Protein AF-A0A7Y7IX84-F1 (afdb_monomer_lite)

Foldseek 3Di:
DDDDPVVVVVVCVVVVKDKDWDDDVVTDIDTAQWDFDADPVRDGDDIQHPPDPPDDSVVVVVVVVVVSVPPDDPPPPPD

Organism: NCBI:txid1216886

Secondary structure (DSSP, 8-state):
--S-HHHHHHHHHHTT--EEEE-SSSPEEEE--EEEEE-TTS-EEEEEE---SSS-HHHHHHHHHHHHHHSPPP--S--

Structure (mmCIF, N/CA/C/O backbone):
data_AF-A0A7Y7IX84-F1
#
_entry.id   AF-A0A7Y7IX84-F1
#
loop_
_atom_site.group_PDB
_atom_site.id
_atom_site.type_symbol
_atom_site.label_atom_id
_atom_site.label_alt_id
_atom_site.label_comp_id
_atom_site.label_asym_id
_atom_site.label_entity_id
_atom_site.label_seq_id
_atom_site.pdbx_PDB_ins_code
_atom_site.Cartn_x
_atom_site.Cartn_y
_atom_site.Cartn_z
_atom_site.occupancy
_atom_site.B_iso_or_equiv
_atom_site.auth_seq_id
_atom_site.auth_comp_id
_atom_site.auth_asym_id
_atom_site.auth_atom_id
_atom_site.pdbx_PDB_model_num
ATOM 1 N N . LEU A 1 1 ? -7.614 3.514 7.748 1.00 73.50 1 LEU A N 1
ATOM 2 C CA . LEU A 1 1 ? -7.595 2.642 6.549 1.00 73.50 1 LEU A CA 1
ATOM 3 C C . LEU A 1 1 ? -9.015 2.543 5.991 1.00 73.50 1 LEU A C 1
ATOM 5 O O . LEU A 1 1 ? -9.946 2.892 6.706 1.00 73.50 1 LEU A O 1
ATOM 9 N N . ARG A 1 2 ? -9.196 2.171 4.720 1.00 85.06 2 ARG A N 1
ATOM 10 C CA . 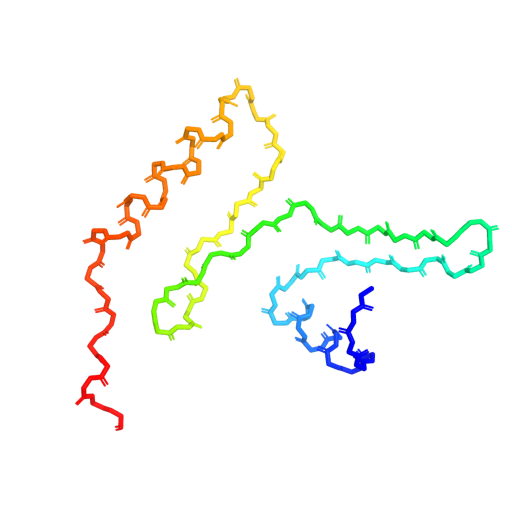ARG A 1 2 ? -10.519 2.073 4.073 1.00 85.06 2 ARG A CA 1
ATOM 11 C C . ARG A 1 2 ? -10.737 0.643 3.579 1.00 85.06 2 ARG A C 1
ATOM 13 O O . ARG A 1 2 ? -9.791 0.033 3.096 1.00 85.06 2 ARG A O 1
ATOM 20 N N . GLY A 1 3 ? -11.968 0.149 3.666 1.00 88.19 3 GLY A N 1
ATOM 21 C CA . GLY A 1 3 ? -12.317 -1.246 3.376 1.00 88.19 3 GLY A CA 1
ATOM 22 C C . GLY A 1 3 ? -12.811 -1.971 4.627 1.00 88.19 3 GLY A C 1
ATOM 23 O O . GLY A 1 3 ? -12.856 -1.373 5.699 1.00 88.19 3 GLY A O 1
ATOM 24 N N . SER A 1 4 ? -13.209 -3.236 4.478 1.00 92.88 4 SER A N 1
ATOM 25 C CA . SER A 1 4 ? -13.555 -4.084 5.622 1.00 92.88 4 SER A CA 1
ATOM 26 C C . SER A 1 4 ? -12.302 -4.572 6.345 1.00 92.88 4 SER A C 1
ATOM 28 O O . SER A 1 4 ? -11.244 -4.713 5.724 1.00 92.88 4 SER A O 1
ATOM 30 N N . ASP A 1 5 ? -12.437 -4.895 7.629 1.00 90.50 5 ASP A N 1
ATOM 31 C CA . ASP A 1 5 ? -11.337 -5.419 8.445 1.00 90.50 5 ASP A CA 1
ATOM 32 C C . ASP A 1 5 ? -10.711 -6.668 7.814 1.00 90.50 5 ASP A C 1
ATOM 34 O O . ASP A 1 5 ? -9.492 -6.750 7.688 1.00 90.50 5 ASP A O 1
ATOM 38 N N . ASP A 1 6 ? -11.530 -7.576 7.273 1.00 93.44 6 ASP A N 1
ATOM 39 C CA . ASP A 1 6 ? -11.044 -8.756 6.550 1.00 93.44 6 ASP A CA 1
ATOM 40 C C . ASP A 1 6 ? -10.251 -8.399 5.288 1.00 93.44 6 ASP A C 1
ATOM 42 O O . ASP A 1 6 ? -9.258 -9.050 4.959 1.00 93.44 6 ASP A O 1
ATOM 46 N N . ALA A 1 7 ? -10.685 -7.383 4.533 1.00 93.38 7 ALA A N 1
ATOM 47 C CA . ALA A 1 7 ? -9.965 -6.953 3.338 1.00 93.38 7 ALA A CA 1
ATOM 48 C C . ALA A 1 7 ? -8.600 -6.356 3.701 1.00 93.38 7 ALA A C 1
ATOM 50 O O . ALA A 1 7 ? -7.607 -6.646 3.027 1.00 93.38 7 ALA A O 1
ATOM 51 N N . LEU A 1 8 ? -8.546 -5.580 4.785 1.00 90.19 8 LEU A N 1
ATOM 52 C CA . LEU A 1 8 ? -7.315 -4.999 5.311 1.00 90.19 8 LEU A CA 1
ATOM 53 C C . LEU A 1 8 ? -6.374 -6.074 5.860 1.00 90.19 8 LEU A C 1
ATOM 55 O O . LEU A 1 8 ? -5.201 -6.085 5.491 1.00 90.19 8 LEU A O 1
ATOM 59 N N . ALA A 1 9 ? -6.887 -7.026 6.640 1.00 90.62 9 ALA A N 1
ATOM 60 C CA . ALA A 1 9 ? -6.107 -8.130 7.190 1.00 90.62 9 ALA A CA 1
ATOM 61 C C . ALA A 1 9 ? -5.484 -8.995 6.082 1.00 90.62 9 ALA A C 1
ATOM 63 O O . ALA A 1 9 ? -4.293 -9.308 6.131 1.00 90.62 9 ALA A O 1
ATOM 64 N N . ARG A 1 10 ? -6.246 -9.324 5.027 1.00 93.75 10 ARG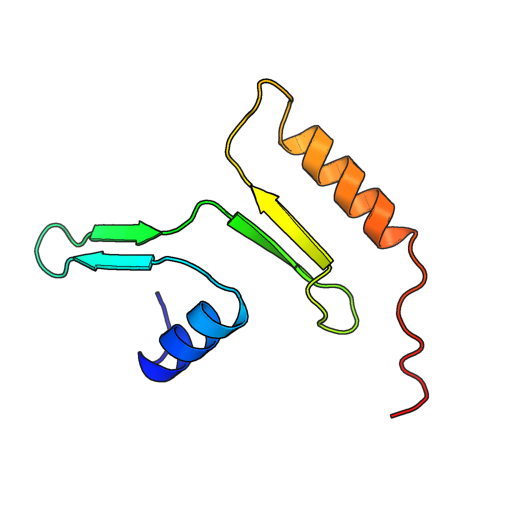 A N 1
ATOM 65 C CA . ARG A 1 10 ? -5.711 -10.062 3.868 1.00 93.75 10 ARG A CA 1
ATOM 66 C C . ARG A 1 10 ? -4.611 -9.292 3.144 1.00 93.75 10 ARG A C 1
ATOM 68 O O . ARG A 1 10 ? -3.615 -9.894 2.743 1.00 93.75 10 ARG A O 1
ATOM 75 N N . LEU A 1 11 ? -4.790 -7.984 2.948 1.00 91.06 11 LEU A N 1
ATOM 76 C CA . LEU A 1 11 ? -3.794 -7.145 2.283 1.00 91.06 11 LEU A CA 1
ATOM 77 C C . LEU A 1 11 ? -2.510 -7.055 3.115 1.00 91.06 11 LEU A C 1
ATOM 79 O O . LEU A 1 11 ? -1.418 -7.257 2.582 1.00 91.06 11 LEU A O 1
ATOM 83 N N . ALA A 1 12 ? -2.657 -6.813 4.418 1.00 90.44 12 ALA A N 1
ATOM 84 C CA . ALA A 1 12 ? -1.549 -6.721 5.352 1.00 90.44 12 ALA A CA 1
ATOM 85 C C . ALA A 1 12 ? -0.770 -8.036 5.444 1.00 90.44 12 ALA A C 1
ATOM 87 O O . ALA A 1 12 ? 0.453 -8.017 5.370 1.00 90.44 12 ALA A O 1
ATOM 88 N N . ALA A 1 13 ? -1.456 -9.181 5.491 1.00 90.88 13 ALA A N 1
ATOM 89 C CA . ALA A 1 13 ? -0.807 -10.489 5.463 1.00 90.88 13 ALA A CA 1
ATOM 90 C C . ALA A 1 13 ? -0.057 -10.736 4.142 1.00 90.88 13 ALA A C 1
ATOM 92 O O . ALA A 1 13 ? 1.108 -11.136 4.153 1.00 90.88 13 ALA A O 1
ATOM 93 N N . ARG A 1 14 ? -0.697 -10.461 2.994 1.00 91.50 14 ARG A N 1
ATOM 94 C CA . ARG A 1 14 ? -0.110 -10.690 1.661 1.00 91.50 14 ARG A CA 1
ATOM 95 C C . ARG A 1 14 ? 1.173 -9.893 1.442 1.00 91.50 14 ARG A C 1
ATOM 97 O O . ARG A 1 14 ? 2.118 -10.422 0.863 1.00 91.50 14 ARG A O 1
ATOM 104 N N . TYR A 1 15 ? 1.195 -8.644 1.893 1.00 89.00 15 TYR A N 1
ATOM 105 C CA . TYR A 1 15 ? 2.332 -7.742 1.727 1.00 89.00 15 TYR A CA 1
ATOM 106 C C . TYR A 1 15 ? 3.086 -7.500 3.032 1.00 89.00 15 TYR A C 1
ATOM 108 O O . TYR A 1 15 ? 3.794 -6.512 3.139 1.00 89.00 15 TYR A O 1
ATOM 116 N N . ARG A 1 16 ? 2.934 -8.369 4.040 1.00 88.12 16 ARG A N 1
ATOM 117 C CA . ARG A 1 16 ? 3.639 -8.276 5.333 1.00 88.12 16 ARG A CA 1
ATOM 118 C C . ARG A 1 16 ? 3.675 -6.850 5.918 1.00 88.12 16 ARG A C 1
ATOM 120 O O . ARG A 1 16 ? 4.690 -6.428 6.463 1.00 88.12 16 ARG A O 1
ATOM 127 N N . LEU A 1 17 ? 2.586 -6.097 5.758 1.00 87.69 17 LEU A N 1
ATOM 128 C CA . LEU A 1 17 ? 2.471 -4.720 6.232 1.00 87.69 17 LEU A CA 1
ATOM 129 C C . LEU A 1 17 ? 2.116 -4.753 7.717 1.00 87.69 17 LEU A C 1
ATOM 131 O O . LEU A 1 17 ? 1.067 -5.289 8.079 1.00 87.69 17 LEU A O 1
ATOM 135 N N . ALA A 1 18 ? 2.953 -4.161 8.567 1.00 87.12 18 ALA A N 1
ATOM 136 C CA . ALA A 1 18 ? 2.595 -3.974 9.963 1.00 87.12 18 ALA A CA 1
ATOM 137 C C . ALA A 1 18 ? 1.741 -2.710 10.100 1.00 87.12 18 ALA A C 1
ATOM 139 O O . ALA A 1 18 ? 2.096 -1.640 9.596 1.00 87.12 18 ALA A O 1
ATOM 140 N N . TYR A 1 19 ? 0.607 -2.833 10.780 1.00 88.62 19 TYR A N 1
ATOM 141 C CA . TYR A 1 19 ? -0.203 -1.692 11.175 1.00 88.62 19 TYR A CA 1
ATOM 142 C C . TYR A 1 19 ? -0.897 -1.972 12.506 1.00 88.62 19 TYR A C 1
ATOM 144 O O . TYR A 1 19 ? -1.195 -3.121 12.826 1.00 88.62 19 TYR A O 1
ATOM 152 N N . ASP A 1 20 ? -1.163 -0.908 13.254 1.00 89.50 20 ASP A N 1
ATOM 153 C CA . ASP A 1 20 ? -1.942 -0.930 14.486 1.00 89.50 20 ASP A CA 1
ATOM 154 C C . ASP A 1 20 ? -2.895 0.268 14.521 1.00 89.50 20 ASP A C 1
ATOM 156 O O . ASP A 1 20 ? -2.585 1.349 14.008 1.00 89.50 20 ASP A O 1
ATOM 160 N N . VAL A 1 21 ? -4.077 0.069 15.102 1.00 90.38 21 VAL A N 1
ATOM 161 C CA . VAL A 1 21 ? -5.107 1.101 15.225 1.00 90.38 21 VAL A CA 1
ATOM 162 C C . VAL A 1 21 ? -5.459 1.256 16.694 1.00 90.38 21 VAL A C 1
ATOM 164 O O . VAL A 1 21 ? -5.997 0.340 17.308 1.00 90.38 21 VAL A O 1
ATOM 167 N N . THR A 1 22 ? -5.233 2.452 17.236 1.00 93.31 22 THR A N 1
ATOM 168 C CA . THR A 1 22 ? -5.718 2.840 18.560 1.00 93.31 22 THR A CA 1
ATOM 169 C C . THR A 1 22 ? -6.975 3.703 18.390 1.00 93.31 22 THR A C 1
ATOM 171 O O . THR A 1 22 ? -6.868 4.887 18.042 1.00 93.31 22 THR A O 1
ATOM 174 N N . PRO A 1 23 ? -8.180 3.135 18.581 1.00 90.50 23 PRO A N 1
ATOM 175 C CA . PRO A 1 23 ? -9.421 3.893 18.498 1.00 90.50 23 PRO A CA 1
ATOM 176 C C . PRO A 1 23 ? -9.597 4.814 19.717 1.00 90.50 23 PRO A C 1
ATOM 178 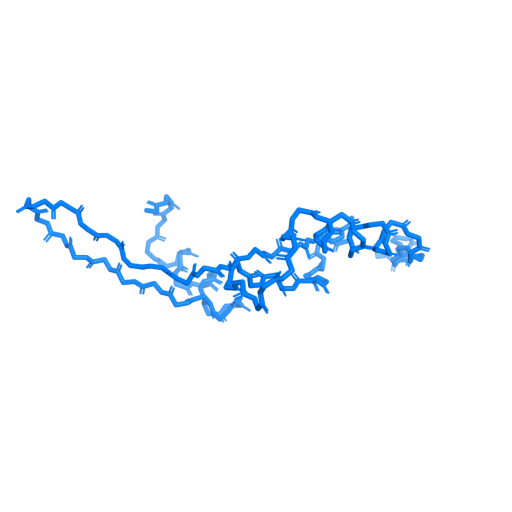O O . PRO A 1 23 ? -9.009 4.597 20.773 1.00 90.50 23 PRO A O 1
ATOM 181 N N . GLY A 1 24 ? -10.462 5.822 19.585 1.00 92.38 24 GLY A N 1
ATOM 182 C CA . GLY A 1 24 ? -10.738 6.822 20.625 1.00 92.38 24 GLY A CA 1
ATOM 183 C C . GLY A 1 24 ? -10.141 8.192 20.292 1.00 92.38 24 GLY A C 1
ATOM 184 O O . GLY A 1 24 ? -9.465 8.318 19.280 1.00 92.38 24 GLY A O 1
ATOM 185 N N . PRO A 1 25 ? -10.438 9.249 21.064 1.00 90.69 25 PRO A N 1
ATOM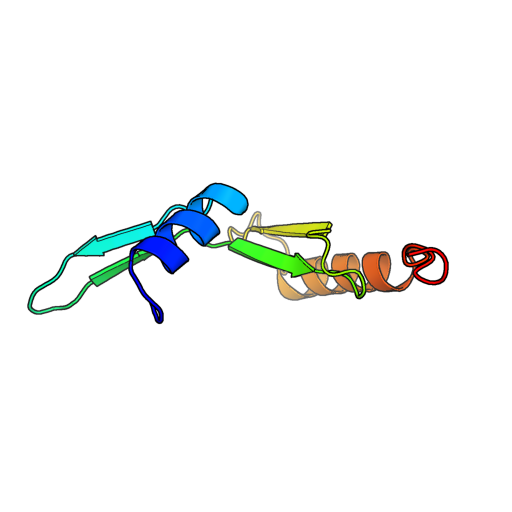 186 C CA . PRO A 1 25 ? -9.855 10.571 20.858 1.00 90.69 25 PRO A CA 1
ATOM 187 C C . PRO A 1 25 ? -8.507 10.718 21.606 1.00 90.69 25 PRO A C 1
ATOM 189 O O . PRO A 1 25 ? -8.485 10.570 22.828 1.00 90.69 25 PRO A O 1
ATOM 192 N N . PRO A 1 26 ? -7.393 11.063 20.926 1.00 90.88 26 PRO A N 1
ATOM 193 C CA . PRO A 1 26 ? -7.251 11.216 19.480 1.00 90.88 26 PRO A CA 1
ATOM 194 C C . PRO A 1 26 ? -7.118 9.862 18.780 1.00 90.88 26 PRO A C 1
ATOM 196 O O . PRO A 1 26 ? -6.454 8.951 19.274 1.00 90.88 26 PRO A O 1
ATOM 199 N N . TYR A 1 27 ? -7.708 9.762 17.593 1.00 90.00 27 TYR A N 1
ATOM 200 C CA . TYR A 1 27 ? -7.635 8.544 16.797 1.00 90.00 27 TYR A CA 1
ATOM 201 C C . TYR A 1 27 ? -6.212 8.389 16.260 1.00 90.00 27 TYR A C 1
ATOM 203 O O . TYR A 1 27 ? -5.700 9.309 15.616 1.00 90.00 27 TYR A O 1
ATOM 211 N N . ARG A 1 28 ? -5.568 7.245 16.518 1.00 92.38 28 ARG A N 1
ATOM 212 C CA . ARG A 1 28 ? -4.165 7.011 16.153 1.00 92.38 28 ARG A CA 1
ATOM 213 C C . ARG A 1 28 ? -4.011 5.742 15.330 1.00 92.38 28 ARG A C 1
ATOM 215 O O . ARG A 1 28 ? -4.659 4.730 15.581 1.00 92.38 28 ARG A O 1
ATOM 222 N N . VAL A 1 29 ? -3.116 5.812 14.352 1.00 89.81 29 VAL A N 1
ATOM 223 C CA . VAL A 1 29 ? -2.699 4.675 13.535 1.00 89.81 29 VAL A CA 1
ATOM 224 C C . VAL A 1 29 ? -1.181 4.648 13.509 1.00 89.81 29 VAL A C 1
ATOM 226 O O . VAL A 1 29 ? -0.558 5.675 13.251 1.00 89.81 29 VAL A O 1
ATOM 229 N N . THR A 1 30 ? -0.616 3.474 13.749 1.00 89.38 30 THR A N 1
ATOM 230 C CA . THR A 1 30 ? 0.796 3.174 13.512 1.00 89.38 30 THR A CA 1
ATOM 231 C C . THR A 1 30 ? 0.871 2.307 12.263 1.00 89.38 30 THR A C 1
ATOM 233 O O . THR A 1 30 ? 0.070 1.388 12.105 1.00 89.38 30 THR A O 1
ATOM 236 N N . HIS A 1 31 ? 1.801 2.587 11.357 1.00 86.62 31 HIS A N 1
ATOM 237 C CA . HIS A 1 31 ? 1.991 1.792 10.146 1.00 86.62 31 HIS A CA 1
ATOM 238 C C . HIS A 1 31 ? 3.472 1.690 9.796 1.00 86.62 31 HIS A C 1
ATOM 240 O O . HIS A 1 31 ? 4.254 2.573 10.142 1.00 86.62 31 HIS A O 1
ATOM 246 N N . SER A 1 32 ? 3.852 0.632 9.080 1.00 79.12 32 SER A N 1
ATOM 247 C CA . SER A 1 32 ? 5.174 0.557 8.459 1.00 79.12 32 SER A CA 1
ATOM 248 C C . SER A 1 32 ? 5.379 1.696 7.462 1.00 79.12 32 SER A C 1
ATOM 250 O O . SER A 1 32 ? 4.459 2.107 6.751 1.00 79.12 32 SER A O 1
ATOM 252 N N . GLU A 1 33 ? 6.612 2.166 7.386 1.00 81.75 33 GLU A N 1
ATOM 253 C CA . GLU A 1 33 ? 7.083 3.153 6.426 1.00 81.75 33 GLU A CA 1
ATOM 254 C C . GLU A 1 33 ? 7.631 2.454 5.175 1.00 81.75 33 GLU A C 1
ATOM 256 O O . GLU A 1 33 ? 8.831 2.246 5.008 1.00 81.75 33 GLU A O 1
ATOM 261 N N . ALA A 1 34 ? 6.718 1.998 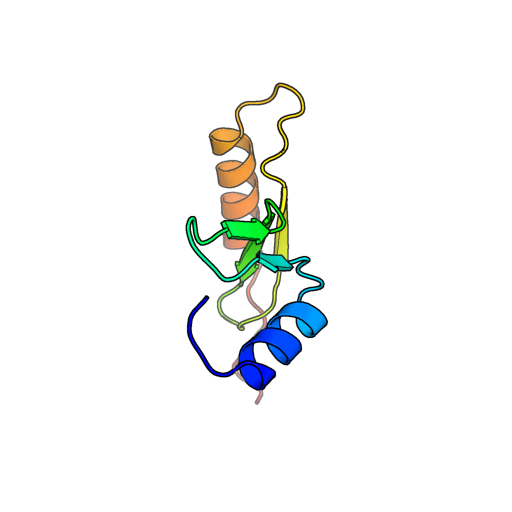4.315 1.00 81.19 34 ALA A N 1
ATOM 262 C CA . ALA A 1 34 ? 7.072 1.201 3.147 1.00 81.19 34 ALA A CA 1
ATOM 263 C C . ALA A 1 34 ? 6.208 1.526 1.926 1.00 81.19 34 ALA A C 1
ATOM 265 O O . ALA A 1 34 ? 4.983 1.637 2.022 1.00 81.19 34 ALA A O 1
ATOM 266 N N . LEU A 1 35 ? 6.846 1.587 0.756 1.00 85.38 35 LEU A N 1
ATOM 267 C CA . LEU A 1 35 ? 6.175 1.694 -0.539 1.00 85.38 35 LEU A CA 1
ATOM 268 C C . LEU A 1 35 ? 6.340 0.389 -1.320 1.00 85.38 35 LEU A C 1
ATOM 270 O O . LEU A 1 35 ? 7.456 -0.070 -1.559 1.00 85.38 35 LEU A O 1
ATOM 274 N N . TYR A 1 36 ? 5.221 -0.183 -1.762 1.00 88.06 36 TYR A N 1
ATOM 275 C CA . TYR A 1 36 ? 5.202 -1.316 -2.685 1.00 88.06 36 TYR A CA 1
ATOM 276 C C . TYR A 1 36 ? 5.008 -0.819 -4.118 1.00 88.06 36 TYR A C 1
ATOM 278 O O . TYR A 1 36 ? 3.993 -0.189 -4.419 1.00 88.06 36 TYR A O 1
ATOM 286 N N . VAL A 1 37 ? 5.946 -1.138 -5.012 1.00 89.19 37 VAL A N 1
ATOM 287 C CA . VAL A 1 37 ? 5.833 -0.820 -6.445 1.00 89.19 37 VAL A CA 1
ATOM 288 C C . VAL A 1 37 ? 5.439 -2.071 -7.216 1.00 89.19 37 VAL A C 1
ATOM 290 O O . VAL A 1 37 ? 6.077 -3.121 -7.096 1.00 89.19 37 VAL A O 1
ATOM 293 N N . PHE A 1 38 ? 4.391 -1.943 -8.026 1.00 88.50 38 PHE A N 1
ATOM 294 C CA . PHE A 1 38 ? 3.859 -3.015 -8.855 1.00 88.50 38 PHE A CA 1
ATOM 295 C C . PHE A 1 38 ? 4.176 -2.765 -10.326 1.00 88.50 38 PHE A C 1
ATOM 297 O O . PHE A 1 38 ? 4.098 -1.632 -10.799 1.00 88.50 38 PHE A O 1
ATOM 304 N N . ASP A 1 39 ? 4.511 -3.825 -11.057 1.00 85.62 39 ASP A N 1
ATOM 305 C CA . ASP A 1 39 ? 4.616 -3.748 -12.513 1.00 85.62 39 ASP A CA 1
ATOM 306 C C . ASP A 1 39 ? 3.238 -3.793 -13.200 1.00 85.62 39 ASP A C 1
ATOM 308 O O . ASP A 1 39 ? 2.193 -3.981 -12.572 1.00 85.62 39 ASP A O 1
ATOM 312 N N . ARG A 1 40 ? 3.235 -3.655 -14.533 1.00 83.94 40 ARG A N 1
ATOM 313 C CA . ARG A 1 40 ? 2.019 -3.745 -15.365 1.00 83.94 40 ARG A CA 1
ATOM 314 C C . ARG A 1 40 ? 1.307 -5.101 -15.263 1.00 83.94 40 ARG A C 1
ATOM 316 O O . ARG A 1 40 ? 0.125 -5.180 -15.575 1.00 83.94 40 ARG A O 1
ATOM 323 N N . GLY A 1 41 ? 2.002 -6.149 -14.822 1.00 85.31 41 GLY A N 1
ATOM 324 C CA . GLY A 1 41 ? 1.443 -7.474 -14.559 1.00 85.31 41 GLY A CA 1
ATOM 325 C C . GLY A 1 41 ? 0.882 -7.633 -13.142 1.00 85.31 41 GLY A C 1
ATOM 326 O O . GLY A 1 41 ? 0.588 -8.757 -12.739 1.00 85.31 41 GLY A O 1
ATOM 327 N N . SER A 1 42 ? 0.744 -6.546 -12.371 1.00 84.31 42 SER A N 1
ATOM 328 C CA . SER A 1 42 ? 0.269 -6.556 -10.979 1.00 84.31 42 SER A CA 1
ATOM 329 C C . SER A 1 42 ? 1.140 -7.387 -10.027 1.00 84.31 42 SER A C 1
ATOM 331 O O . SER A 1 42 ? 0.669 -7.869 -8.992 1.00 84.31 42 SER A O 1
ATOM 333 N N . ARG A 1 43 ? 2.427 -7.567 -10.350 1.00 88.56 43 ARG A N 1
ATOM 334 C CA . ARG A 1 43 ? 3.392 -8.236 -9.468 1.00 88.56 43 ARG A CA 1
ATOM 335 C C . ARG A 1 43 ? 4.095 -7.176 -8.632 1.00 88.56 43 ARG A C 1
ATOM 337 O O . ARG A 1 43 ? 4.527 -6.167 -9.177 1.00 88.56 43 ARG A O 1
ATOM 344 N N . ALA A 1 44 ? 4.225 -7.396 -7.325 1.00 89.62 44 ALA A N 1
ATOM 345 C CA . ALA A 1 44 ? 5.074 -6.552 -6.485 1.00 89.62 44 ALA A CA 1
ATOM 346 C C . ALA A 1 44 ? 6.539 -6.779 -6.883 1.00 89.62 44 ALA A C 1
ATOM 348 O O . ALA A 1 44 ? 6.987 -7.927 -6.926 1.00 89.62 44 ALA A O 1
ATOM 349 N N . ARG A 1 45 ? 7.265 -5.707 -7.208 1.00 88.81 45 ARG A N 1
ATOM 350 C CA . ARG A 1 45 ? 8.647 -5.773 -7.714 1.00 88.81 45 ARG A CA 1
ATOM 351 C C . ARG A 1 45 ? 9.647 -5.072 -6.817 1.00 88.81 45 ARG A C 1
ATOM 353 O O . ARG A 1 45 ? 10.787 -5.516 -6.754 1.00 88.81 45 ARG A O 1
ATOM 360 N N . LEU A 1 46 ? 9.221 -4.017 -6.128 1.00 86.19 46 LEU A N 1
ATOM 361 C CA . LEU A 1 46 ? 10.067 -3.252 -5.218 1.00 86.19 46 LEU A CA 1
ATOM 362 C C . LEU A 1 46 ? 9.341 -3.040 -3.895 1.00 86.19 46 LEU A C 1
ATOM 364 O O . LEU A 1 46 ? 8.132 -2.795 -3.876 1.00 86.19 46 LEU A O 1
ATOM 368 N N . LEU A 1 47 ? 10.112 -3.115 -2.815 1.00 85.94 47 LEU A N 1
ATOM 369 C CA . LEU A 1 47 ? 9.750 -2.642 -1.490 1.00 85.94 47 LEU A CA 1
ATOM 370 C C . LEU A 1 47 ? 10.750 -1.546 -1.135 1.00 85.94 47 LEU A C 1
ATOM 372 O O . LEU A 1 47 ? 11.937 -1.826 -0.991 1.00 85.94 47 LEU A O 1
ATOM 376 N N . ILE A 1 48 ? 10.272 -0.312 -1.042 1.00 82.69 48 ILE A N 1
ATOM 377 C CA . ILE A 1 48 ? 11.096 0.856 -0.739 1.00 82.69 48 ILE A CA 1
ATOM 378 C C . ILE A 1 48 ? 10.858 1.206 0.724 1.00 82.69 48 ILE A C 1
ATOM 380 O O . ILE A 1 48 ? 9.722 1.502 1.100 1.00 82.69 48 ILE A O 1
ATOM 384 N N . SER A 1 49 ? 11.914 1.157 1.533 1.00 75.75 49 SER A N 1
ATOM 385 C CA . SER A 1 49 ? 11.900 1.737 2.876 1.00 75.75 49 SER A CA 1
ATOM 386 C C . SER A 1 49 ? 12.081 3.247 2.763 1.00 75.75 49 SER A C 1
ATOM 388 O O . SER A 1 49 ? 12.929 3.697 1.993 1.00 75.75 49 SER A O 1
ATOM 390 N N . THR A 1 50 ? 11.302 4.032 3.507 1.00 69.12 50 THR A N 1
ATOM 391 C CA . THR A 1 50 ? 11.552 5.482 3.619 1.00 69.12 50 THR A CA 1
ATOM 392 C C . THR A 1 50 ? 12.521 5.825 4.748 1.00 69.12 50 THR A C 1
ATOM 394 O O . THR A 1 50 ? 12.827 7.000 4.951 1.00 69.12 50 THR A O 1
ATOM 397 N N . GLU A 1 51 ? 13.058 4.822 5.446 1.00 66.69 51 GLU A N 1
ATOM 398 C CA . GLU A 1 51 ? 14.133 5.008 6.418 1.00 66.69 51 GLU A CA 1
ATOM 399 C C . GLU A 1 51 ? 15.422 5.399 5.679 1.00 66.69 51 GLU A C 1
ATOM 401 O O . GLU A 1 51 ? 15.933 4.653 4.845 1.00 66.69 51 GLU A O 1
ATOM 406 N N . HIS A 1 52 ? 15.913 6.612 5.940 1.00 59.16 52 HIS A N 1
ATOM 407 C CA . HIS A 1 52 ? 17.055 7.190 5.235 1.00 59.16 52 HIS A CA 1
ATOM 408 C C . HIS A 1 52 ? 18.378 6.731 5.848 1.00 59.16 52 HIS A C 1
ATOM 410 O O . HIS A 1 52 ? 18.654 6.990 7.018 1.00 59.16 52 HIS A O 1
ATOM 416 N N . ASP A 1 53 ? 19.246 6.162 5.021 1.00 65.50 53 ASP A N 1
ATOM 417 C CA . ASP A 1 53 ? 20.641 5.844 5.340 1.00 65.50 53 ASP A CA 1
ATOM 418 C C . ASP A 1 53 ? 21.614 7.007 5.038 1.00 65.50 53 ASP A C 1
ATOM 420 O O . ASP A 1 53 ? 22.832 6.837 5.072 1.00 65.50 53 ASP A O 1
ATOM 424 N N . GLY A 1 54 ? 21.083 8.208 4.774 1.00 66.81 54 GLY A N 1
ATOM 425 C CA . GLY A 1 54 ? 21.847 9.415 4.441 1.00 66.81 54 GLY A CA 1
ATOM 426 C C . GLY A 1 54 ? 21.897 9.749 2.947 1.00 66.81 54 GLY A C 1
ATOM 427 O O . GLY A 1 54 ? 22.403 10.814 2.593 1.00 66.81 54 GLY A O 1
ATOM 428 N N . ASN A 1 55 ? 21.348 8.895 2.078 1.00 72.00 55 ASN A N 1
ATOM 429 C CA . ASN A 1 55 ? 21.158 9.202 0.658 1.00 72.00 55 ASN A CA 1
ATOM 430 C C . ASN A 1 55 ? 19.874 10.008 0.396 1.00 72.00 55 ASN A C 1
ATOM 432 O O . ASN A 1 55 ? 18.934 9.981 1.191 1.00 72.00 55 ASN A O 1
ATOM 436 N N . ASP A 1 56 ? 19.827 10.711 -0.744 1.00 81.31 56 ASP A N 1
ATOM 437 C CA . ASP A 1 56 ? 18.603 11.362 -1.225 1.00 81.31 56 ASP A CA 1
ATOM 438 C C . ASP A 1 56 ? 17.573 10.284 -1.624 1.00 81.31 56 ASP A C 1
ATOM 440 O O . ASP A 1 56 ? 17.772 9.578 -2.623 1.00 81.31 56 ASP A O 1
ATOM 444 N N . PRO A 1 57 ? 16.457 10.151 -0.883 1.00 78.50 57 PRO A N 1
ATOM 445 C CA . PRO A 1 57 ? 15.470 9.100 -1.103 1.00 78.50 57 PRO A CA 1
ATOM 446 C C .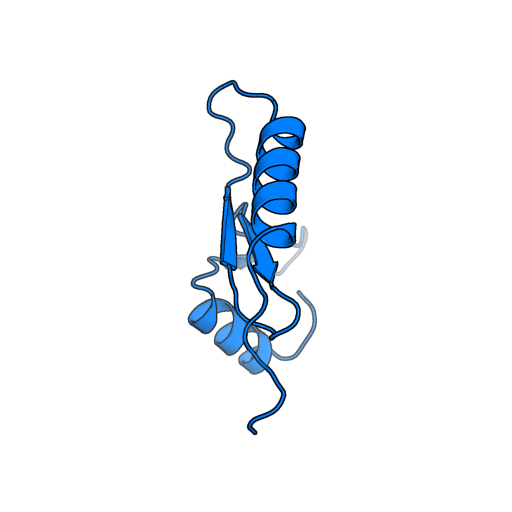 PRO A 1 57 ? 14.834 9.211 -2.489 1.00 78.50 57 PRO A C 1
ATOM 448 O O . PRO A 1 57 ? 14.530 8.198 -3.114 1.00 78.50 57 PRO A O 1
ATOM 451 N N . ALA A 1 58 ? 14.632 10.431 -2.995 1.00 83.94 58 ALA A N 1
ATOM 452 C CA . ALA A 1 58 ? 13.944 10.661 -4.253 1.00 83.94 58 ALA A CA 1
ATOM 453 C C . ALA A 1 58 ? 14.807 10.179 -5.420 1.00 83.94 58 ALA A C 1
ATOM 455 O O . ALA A 1 58 ? 14.294 9.545 -6.343 1.00 83.94 58 ALA A O 1
ATOM 456 N N . ALA A 1 59 ? 16.120 10.413 -5.348 1.00 86.50 59 ALA A N 1
ATOM 457 C CA . ALA A 1 59 ? 17.077 9.928 -6.333 1.00 86.50 59 ALA A CA 1
ATOM 458 C C . ALA A 1 59 ? 17.155 8.391 -6.350 1.00 86.50 59 ALA A C 1
ATOM 460 O O . ALA A 1 59 ? 17.118 7.790 -7.426 1.00 86.50 59 ALA A O 1
ATOM 461 N N . CYS A 1 60 ? 17.198 7.746 -5.178 1.00 84.81 60 CYS A N 1
ATOM 462 C CA . CYS A 1 60 ? 17.195 6.283 -5.075 1.00 84.81 60 CYS A CA 1
ATOM 463 C C . CYS A 1 60 ? 15.906 5.674 -5.648 1.00 84.81 60 CYS A C 1
ATOM 465 O O . CYS A 1 60 ? 15.968 4.771 -6.483 1.00 84.81 60 CYS A O 1
ATOM 467 N N . ILE A 1 61 ? 14.745 6.223 -5.271 1.00 86.75 61 ILE A N 1
ATOM 468 C CA . ILE A 1 61 ? 13.441 5.800 -5.798 1.00 86.75 61 ILE A CA 1
ATOM 469 C C . ILE A 1 61 ? 13.403 5.955 -7.322 1.00 86.75 61 ILE A C 1
ATOM 471 O O . ILE A 1 61 ? 12.986 5.033 -8.022 1.00 86.75 61 ILE A O 1
ATOM 475 N N . ALA A 1 62 ? 13.855 7.095 -7.852 1.00 90.12 62 ALA A N 1
ATOM 476 C CA . ALA A 1 62 ? 13.877 7.342 -9.290 1.00 90.12 62 ALA A CA 1
ATOM 477 C C . ALA A 1 62 ? 14.738 6.312 -10.037 1.00 90.12 62 ALA A C 1
ATOM 479 O O . ALA A 1 62 ? 14.289 5.764 -11.042 1.00 90.12 62 ALA A O 1
ATOM 480 N N . ALA A 1 63 ? 15.932 5.994 -9.525 1.00 88.75 63 ALA A N 1
ATOM 481 C CA . ALA A 1 63 ? 16.822 5.002 -10.125 1.00 88.75 63 ALA A CA 1
ATOM 482 C C . ALA A 1 63 ? 16.204 3.591 -10.152 1.00 88.75 63 ALA A C 1
ATOM 484 O O . ALA A 1 63 ? 16.311 2.879 -11.157 1.00 88.75 63 ALA A O 1
ATOM 485 N N . ASP A 1 64 ? 15.522 3.195 -9.075 1.00 87.69 64 ASP A N 1
ATOM 486 C CA . ASP A 1 64 ? 14.830 1.909 -8.992 1.00 87.69 64 ASP A CA 1
ATOM 487 C C . ASP A 1 64 ? 13.637 1.817 -9.954 1.00 87.69 64 ASP A C 1
ATOM 489 O O . ASP A 1 64 ? 13.446 0.791 -10.616 1.00 87.69 64 ASP A O 1
ATOM 493 N N . LEU A 1 65 ? 12.857 2.895 -10.084 1.00 89.12 65 LEU A N 1
ATOM 494 C CA . LEU A 1 65 ? 11.760 2.976 -11.051 1.00 89.12 65 LEU A CA 1
ATOM 495 C C . LEU A 1 65 ? 12.276 2.918 -12.493 1.00 89.12 65 LEU A C 1
ATOM 497 O O . LEU A 1 65 ? 11.726 2.186 -13.315 1.00 89.12 65 LEU A O 1
ATOM 501 N N . ASP A 1 66 ? 13.360 3.629 -12.791 1.00 91.56 66 ASP A N 1
ATOM 502 C CA . ASP A 1 66 ? 14.029 3.603 -14.090 1.00 91.56 66 ASP A CA 1
ATOM 503 C C . ASP A 1 66 ? 14.499 2.196 -14.468 1.00 91.56 66 ASP A C 1
ATOM 505 O O . ASP A 1 66 ? 14.318 1.752 -15.605 1.00 91.56 66 ASP A O 1
ATOM 509 N N . ARG A 1 67 ? 15.086 1.464 -13.514 1.00 87.44 67 ARG A N 1
ATOM 510 C CA . ARG A 1 67 ? 15.450 0.057 -13.708 1.00 87.44 67 ARG A CA 1
ATOM 511 C C . ARG A 1 67 ? 14.212 -0.789 -13.996 1.00 87.44 67 ARG A C 1
ATOM 513 O O . ARG A 1 67 ? 14.218 -1.544 -14.966 1.00 87.44 67 ARG A O 1
ATOM 520 N N . LEU A 1 68 ? 13.145 -0.625 -13.213 1.00 86.25 68 LEU A N 1
ATOM 521 C CA . LEU A 1 68 ? 11.903 -1.377 -13.390 1.00 86.25 68 LEU A CA 1
ATOM 522 C C . LEU A 1 68 ? 11.246 -1.124 -14.758 1.00 86.25 68 LEU A C 1
ATOM 524 O O . LEU A 1 68 ? 10.665 -2.038 -15.337 1.00 86.25 68 LEU A O 1
ATOM 528 N N . LEU A 1 69 ? 11.357 0.091 -15.302 1.00 86.56 69 LEU A N 1
ATOM 529 C CA . LEU A 1 69 ? 10.851 0.435 -16.635 1.00 86.56 69 LEU A CA 1
ATOM 530 C C . LEU A 1 69 ? 11.646 -0.213 -17.777 1.00 86.56 69 LEU A C 1
ATOM 532 O O . LEU A 1 69 ? 11.087 -0.421 -18.855 1.00 86.56 69 LEU A O 1
ATOM 536 N N . ARG A 1 70 ? 12.932 -0.513 -17.561 1.00 87.00 70 ARG A N 1
ATOM 537 C CA . ARG A 1 70 ? 13.813 -1.161 -18.550 1.00 87.00 70 ARG A CA 1
ATOM 538 C C . ARG A 1 70 ? 13.731 -2.685 -18.508 1.00 87.00 70 ARG A C 1
ATOM 540 O O . ARG A 1 70 ? 14.116 -3.335 -19.478 1.00 87.00 70 ARG A O 1
ATOM 547 N N . GLU A 1 71 ? 13.250 -3.261 -17.409 1.00 80.44 71 GLU A N 1
ATOM 548 C CA . GLU A 1 71 ? 13.010 -4.697 -17.318 1.00 80.44 71 GLU A CA 1
ATOM 549 C C . GLU A 1 71 ? 11.872 -5.090 -18.279 1.00 80.44 71 GLU A C 1
ATOM 551 O O . GLU A 1 71 ? 10.792 -4.492 -18.229 1.00 80.44 71 GLU A O 1
ATOM 556 N N . PRO A 1 72 ? 12.072 -6.084 -19.168 1.00 66.38 72 PRO A N 1
ATOM 557 C CA . PRO A 1 72 ? 10.990 -6.569 -20.009 1.00 66.38 72 PRO A CA 1
ATOM 558 C C . PRO A 1 72 ? 9.856 -7.063 -19.109 1.00 66.38 72 PRO A C 1
ATOM 560 O O . PRO A 1 72 ? 10.047 -7.915 -18.236 1.00 66.38 72 PRO A O 1
ATOM 563 N N . GLY A 1 73 ? 8.671 -6.476 -19.292 1.00 65.31 73 GLY A N 1
ATOM 564 C CA . GLY A 1 73 ? 7.469 -6.916 -18.596 1.00 65.31 73 GLY A CA 1
ATOM 565 C C . GLY A 1 73 ? 7.184 -8.388 -18.915 1.00 65.31 73 GLY A C 1
ATOM 566 O O . GLY A 1 73 ? 7.557 -8.855 -19.994 1.00 65.31 73 GLY A O 1
ATOM 567 N N . PRO A 1 74 ? 6.539 -9.136 -18.004 1.00 60.72 74 PRO A N 1
ATOM 568 C CA . PRO A 1 74 ? 6.130 -10.502 -18.310 1.00 60.72 74 PRO A CA 1
ATOM 569 C C . PRO A 1 74 ? 5.270 -10.507 -19.583 1.00 60.72 74 PRO A C 1
ATOM 571 O O . PRO A 1 74 ? 4.420 -9.630 -19.753 1.00 60.72 74 PRO A O 1
ATOM 574 N N . ASP A 1 75 ? 5.501 -11.471 -20.478 1.00 60.06 75 ASP A N 1
ATOM 575 C CA . ASP A 1 75 ? 4.653 -11.659 -21.655 1.00 60.06 75 ASP A CA 1
ATOM 576 C C . ASP A 1 75 ? 3.238 -12.029 -21.191 1.00 60.06 75 ASP A C 1
ATOM 578 O O . ASP A 1 75 ? 2.983 -13.128 -20.702 1.00 60.06 75 ASP A O 1
ATOM 582 N N . VAL A 1 76 ? 2.323 -11.068 -21.288 1.00 60.59 76 VAL A N 1
ATOM 583 C CA . VAL A 1 76 ? 0.917 -11.213 -20.889 1.00 60.59 76 VAL A CA 1
ATOM 584 C C . VAL A 1 76 ? 0.043 -11.784 -22.012 1.00 60.59 76 VAL A C 1
ATOM 586 O O . VAL A 1 76 ? -1.177 -11.779 -21.887 1.00 60.59 76 VAL A O 1
ATOM 589 N N . ARG A 1 77 ? 0.623 -12.288 -23.114 1.00 53.75 77 ARG A N 1
ATOM 590 C CA . ARG A 1 77 ? -0.125 -12.856 -24.257 1.00 53.75 77 ARG A CA 1
ATOM 591 C C . ARG A 1 77 ? -0.414 -14.363 -24.163 1.00 53.75 77 ARG A C 1
ATOM 593 O O . ARG A 1 77 ? -0.759 -14.967 -25.173 1.00 53.75 77 ARG A O 1
ATOM 600 N N . GLY A 1 78 ? -0.297 -14.972 -22.984 1.00 50.75 78 GLY A N 1
ATOM 601 C CA . GLY A 1 78 ? -0.445 -16.424 -22.808 1.00 50.75 78 GLY A CA 1
ATOM 602 C C . GLY A 1 78 ? -1.328 -16.871 -21.640 1.00 50.75 78 GLY A C 1
ATOM 603 O O . GLY A 1 78 ? -1.045 -17.925 -21.076 1.00 50.75 78 GLY A O 1
ATOM 604 N N . ALA A 1 79 ? -2.335 -16.083 -21.248 1.00 42.06 79 ALA A N 1
ATOM 605 C CA . ALA A 1 79 ? -3.320 -16.457 -20.224 1.00 42.06 79 ALA A CA 1
ATOM 606 C C . ALA A 1 79 ? -4.713 -16.654 -20.829 1.00 42.06 79 ALA A C 1
ATOM 608 O O . ALA A 1 79 ? -5.085 -15.832 -21.698 1.00 42.06 79 ALA A O 1
#

Sequence (79 aa):
LRGSDDALARLAARYRLAYDVTPGPPYRVTHSEALYVFDRGSRARLLISTEHDGNDPAACIAADLDRLLREPGPDVRGA

Radius of gyration: 16.4 Å; chains: 1; bounding box: 35×28×45 Å

pLDDT: mean 82.88, std 11.17, range [42.06, 93.75]